Protein AF-A0A2W5MVT5-F1 (afdb_monomer)

pLDDT: mean 85.38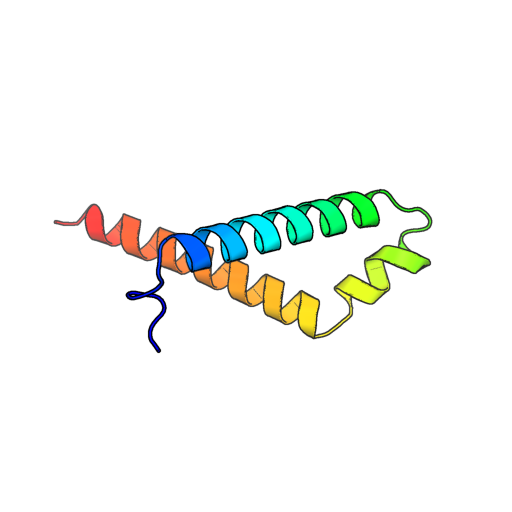, std 13.18, range [44.34, 97.19]

Solvent-accessible surface area (backbone atoms only — not comparable to ful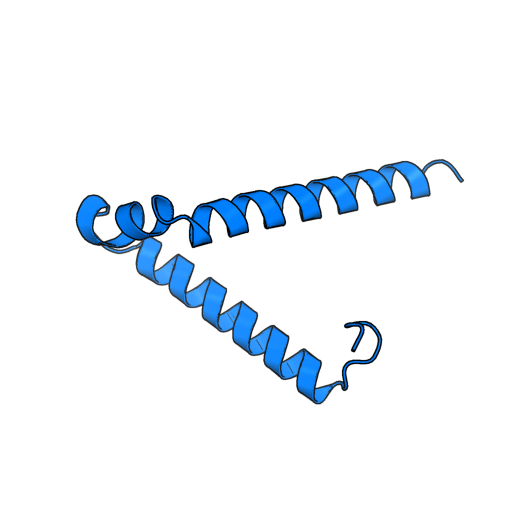l-atom values): 4215 Å² total; per-residue (Å²): 135,66,82,89,73,63,53,73,71,55,50,53,50,51,51,51,52,51,52,53,50,54,51,52,54,59,53,48,70,70,49,79,64,44,76,77,63,40,48,60,51,60,71,33,67,72,45,48,55,48,52,53,53,50,53,50,52,54,50,51,53,52,52,51,57,62,51,70,75,73,117

Structure (mmCIF, N/CA/C/O backbone):
data_AF-A0A2W5MVT5-F1
#
_entry.id   AF-A0A2W5MVT5-F1
#
loop_
_atom_site.group_PDB
_atom_site.id
_atom_site.type_symbol
_atom_site.label_atom_id
_atom_site.label_alt_id
_atom_site.label_comp_id
_atom_site.label_asym_id
_atom_site.label_entity_id
_atom_site.label_seq_id
_atom_site.pdbx_PDB_ins_code
_atom_site.Cartn_x
_atom_site.Cartn_y
_atom_site.Cartn_z
_atom_site.occupancy
_atom_site.B_iso_or_equiv
_atom_site.auth_seq_id
_atom_site.auth_comp_id
_atom_site.auth_asym_id
_atom_site.auth_atom_id
_atom_site.pdbx_PDB_model_num
ATOM 1 N N . MET A 1 1 ? -16.263 2.645 16.706 1.00 47.12 1 MET A N 1
ATOM 2 C CA . MET A 1 1 ? -15.020 2.931 17.452 1.00 47.12 1 MET A CA 1
ATOM 3 C C . MET A 1 1 ? -14.300 4.043 16.704 1.00 47.12 1 MET A C 1
ATOM 5 O O . MET A 1 1 ? -13.833 3.811 15.599 1.00 47.12 1 MET A O 1
ATOM 9 N N . THR A 1 2 ? -14.336 5.275 17.203 1.00 51.59 2 THR A N 1
ATOM 10 C CA . THR A 1 2 ? -13.614 6.406 16.599 1.00 51.59 2 THR A CA 1
ATOM 11 C C . THR A 1 2 ? -12.132 6.301 16.963 1.00 51.59 2 THR A C 1
ATOM 13 O O . THR A 1 2 ? -11.805 6.004 18.111 1.00 51.59 2 THR A O 1
ATOM 16 N N . ILE A 1 3 ? -11.230 6.553 16.003 1.00 59.97 3 ILE A N 1
ATOM 17 C CA . ILE A 1 3 ? -9.760 6.453 16.174 1.00 59.97 3 ILE A CA 1
ATOM 18 C C . ILE A 1 3 ? -9.252 7.325 17.350 1.00 59.97 3 ILE A C 1
ATOM 20 O O . ILE A 1 3 ? -8.205 7.055 17.933 1.00 59.97 3 ILE A O 1
ATOM 24 N N . ALA A 1 4 ? -10.046 8.318 17.769 1.00 61.88 4 ALA A N 1
ATOM 25 C CA . ALA A 1 4 ? -9.796 9.187 18.917 1.00 61.88 4 ALA A CA 1
ATOM 26 C C . ALA A 1 4 ? -9.546 8.451 20.254 1.00 61.88 4 ALA A C 1
ATOM 28 O O . ALA A 1 4 ? -8.822 8.983 21.089 1.00 61.88 4 ALA A O 1
ATOM 29 N N . ASN A 1 5 ? -10.065 7.228 20.442 1.00 64.75 5 ASN A N 1
ATOM 30 C CA . ASN A 1 5 ? -9.971 6.489 21.713 1.00 64.75 5 ASN A CA 1
ATOM 31 C C . ASN A 1 5 ? -9.065 5.239 21.659 1.00 64.75 5 ASN A C 1
ATOM 33 O O . ASN A 1 5 ? -9.224 4.339 22.483 1.00 64.75 5 ASN A O 1
ATOM 37 N N . MET A 1 6 ? -8.130 5.151 20.704 1.00 75.69 6 MET A N 1
ATOM 38 C CA . MET A 1 6 ? -7.190 4.020 20.637 1.00 75.69 6 MET A CA 1
ATOM 39 C C . MET A 1 6 ? -6.223 3.996 21.823 1.00 75.69 6 MET A C 1
ATOM 41 O O . MET A 1 6 ? -5.625 5.021 22.177 1.00 75.69 6 MET A O 1
ATOM 45 N N . LYS A 1 7 ? -6.014 2.802 22.385 1.00 80.75 7 LYS A N 1
ATOM 46 C CA . LYS A 1 7 ? -5.015 2.568 23.433 1.00 80.75 7 LYS A CA 1
ATOM 47 C C . LYS A 1 7 ? -3.596 2.796 22.882 1.00 80.75 7 LYS A C 1
ATOM 49 O O . LYS A 1 7 ? -3.369 2.599 21.687 1.00 80.75 7 LYS A O 1
ATOM 54 N N . PRO A 1 8 ? -2.613 3.165 23.724 1.00 80.25 8 PRO A N 1
ATOM 55 C CA . PRO A 1 8 ? -1.225 3.359 23.286 1.00 80.25 8 PRO A CA 1
ATOM 56 C C . PRO A 1 8 ? -0.634 2.149 22.545 1.00 80.25 8 PRO A C 1
ATOM 58 O O . PRO A 1 8 ? 0.042 2.309 21.533 1.00 80.25 8 PRO A O 1
ATOM 61 N N . GLU A 1 9 ? -0.952 0.939 23.006 1.00 79.38 9 GLU A N 1
ATOM 62 C CA . GLU A 1 9 ? -0.516 -0.324 22.396 1.00 79.38 9 GLU A CA 1
ATOM 63 C C . GLU A 1 9 ? -1.071 -0.510 20.974 1.00 79.38 9 GLU A C 1
ATOM 65 O O . GLU A 1 9 ? -0.364 -0.955 20.072 1.00 79.38 9 GLU A O 1
ATOM 70 N N . GLU A 1 10 ? -2.322 -0.102 20.740 1.00 78.69 10 GLU A N 1
ATOM 71 C CA . GLU A 1 10 ? -2.945 -0.157 19.416 1.00 78.69 10 GLU A CA 1
ATOM 72 C C . GLU A 1 10 ? -2.284 0.847 18.469 1.00 78.69 10 GLU A C 1
ATOM 74 O O . GLU A 1 10 ? -1.985 0.500 17.329 1.00 78.69 10 GLU A O 1
ATOM 79 N N . LYS A 1 11 ? -1.981 2.063 18.947 1.00 79.81 11 LYS A N 1
ATOM 80 C CA . LYS A 1 11 ? -1.257 3.082 18.165 1.00 79.81 11 LYS A CA 1
ATOM 81 C C . LYS A 1 11 ? 0.120 2.581 17.731 1.00 79.81 11 LYS A C 1
ATOM 83 O O . LYS A 1 11 ? 0.439 2.655 16.549 1.00 79.81 11 LYS A O 1
ATOM 88 N N . SER A 1 12 ? 0.874 1.972 18.649 1.00 86.75 12 SER A N 1
ATOM 89 C CA . SER A 1 12 ? 2.180 1.375 18.342 1.00 86.75 12 SER A CA 1
ATOM 90 C C . SER A 1 12 ? 2.088 0.292 17.259 1.00 86.75 12 SER A C 1
ATOM 92 O O . SER A 1 12 ? 2.934 0.226 16.365 1.00 86.75 12 SER A O 1
ATOM 94 N N . LEU A 1 13 ? 1.025 -0.519 17.274 1.00 89.19 13 LEU A N 1
ATOM 95 C CA . LEU A 1 13 ? 0.780 -1.508 16.225 1.00 89.19 13 LEU A CA 1
ATOM 96 C C . LEU A 1 13 ? 0.476 -0.857 14.865 1.00 89.19 13 LEU A C 1
ATOM 98 O O . LEU A 1 13 ? 0.945 -1.353 13.838 1.00 89.19 13 LEU A O 1
ATOM 102 N N . TYR A 1 14 ? -0.295 0.234 14.830 1.00 87.31 14 TYR A N 1
ATOM 103 C CA . TYR A 1 14 ? -0.534 0.985 13.592 1.00 87.31 14 TYR A CA 1
ATOM 104 C C . TYR A 1 14 ? 0.751 1.610 13.044 1.00 87.31 14 TYR A C 1
ATOM 106 O O . TYR A 1 14 ? 0.998 1.498 11.842 1.00 87.31 14 TYR A O 1
ATOM 114 N N . ASP A 1 15 ? 1.596 2.175 13.907 1.00 89.62 15 ASP A N 1
ATOM 115 C CA . ASP A 1 15 ? 2.888 2.742 13.512 1.00 89.62 15 ASP A CA 1
ATOM 116 C C . ASP A 1 15 ? 3.797 1.671 12.895 1.00 89.62 15 ASP A C 1
ATOM 118 O O . ASP A 1 15 ? 4.350 1.864 11.810 1.00 89.62 15 ASP A O 1
ATOM 122 N N . LEU A 1 16 ? 3.885 0.495 13.525 1.00 93.00 16 LEU A N 1
ATOM 123 C CA . LEU A 1 16 ? 4.671 -0.626 13.006 1.00 93.00 16 LEU A CA 1
ATOM 124 C C . LEU A 1 16 ? 4.146 -1.123 11.650 1.00 93.00 16 LEU A C 1
ATOM 126 O O . LEU A 1 16 ? 4.922 -1.397 10.726 1.00 93.00 16 LEU A O 1
ATOM 130 N N . ARG A 1 17 ? 2.819 -1.235 11.510 1.00 93.00 17 ARG A N 1
ATOM 131 C CA . ARG A 1 17 ? 2.173 -1.616 10.244 1.00 93.00 17 ARG A CA 1
ATOM 132 C C . ARG A 1 17 ? 2.479 -0.603 9.146 1.00 93.00 17 ARG A C 1
ATOM 134 O O . ARG A 1 17 ? 2.808 -1.010 8.033 1.00 93.00 17 ARG A O 1
ATOM 141 N N 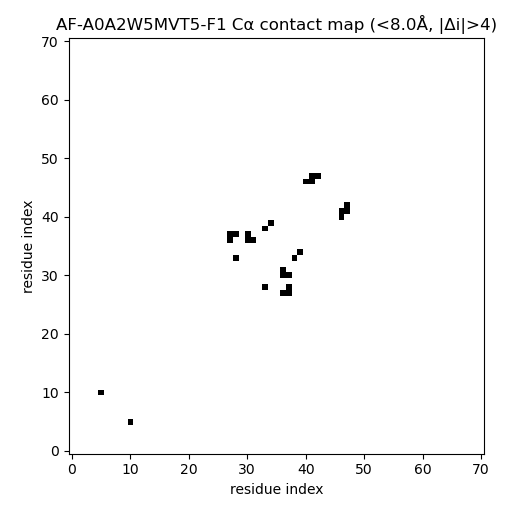. PHE A 1 18 ? 2.416 0.688 9.461 1.00 90.94 18 PHE A N 1
ATOM 142 C CA . PHE A 1 18 ? 2.720 1.755 8.516 1.00 90.94 18 PHE A CA 1
ATOM 143 C C . PHE A 1 18 ? 4.195 1.747 8.092 1.00 90.94 18 PHE A C 1
ATOM 145 O O . PHE A 1 18 ? 4.487 1.787 6.898 1.00 90.94 18 PHE A O 1
ATOM 152 N N . GLN A 1 19 ? 5.131 1.588 9.031 1.00 94.06 19 GLN A N 1
ATOM 153 C CA . GLN A 1 19 ? 6.558 1.445 8.715 1.00 94.06 19 GLN A CA 1
ATOM 154 C C . GLN A 1 19 ? 6.827 0.241 7.805 1.00 94.06 19 GLN A C 1
ATOM 156 O O . GLN A 1 19 ? 7.532 0.355 6.802 1.00 94.06 19 GLN A O 1
ATOM 161 N N . THR A 1 20 ? 6.216 -0.905 8.114 1.00 95.75 20 THR A N 1
ATOM 162 C CA . THR A 1 20 ? 6.337 -2.122 7.299 1.00 95.75 20 THR A CA 1
ATOM 163 C C . THR A 1 20 ? 5.789 -1.908 5.888 1.00 95.75 20 THR A C 1
ATOM 165 O O . THR A 1 20 ? 6.376 -2.367 4.908 1.00 95.75 20 THR A O 1
ATOM 168 N N . PHE A 1 21 ? 4.661 -1.210 5.773 1.00 93.19 21 PHE A N 1
ATOM 169 C CA . PHE A 1 21 ? 4.064 -0.847 4.495 1.00 93.19 21 PHE A CA 1
ATOM 170 C C . PHE A 1 21 ? 5.005 0.031 3.655 1.00 93.19 21 PHE A C 1
ATOM 172 O O . PHE A 1 21 ? 5.274 -0.306 2.500 1.00 93.19 21 PHE A O 1
ATOM 179 N N . LEU A 1 22 ? 5.575 1.088 4.246 1.00 93.31 22 LEU A N 1
ATOM 180 C CA . LEU A 1 22 ? 6.543 1.958 3.570 1.00 93.31 22 LEU A CA 1
ATOM 181 C C . LEU A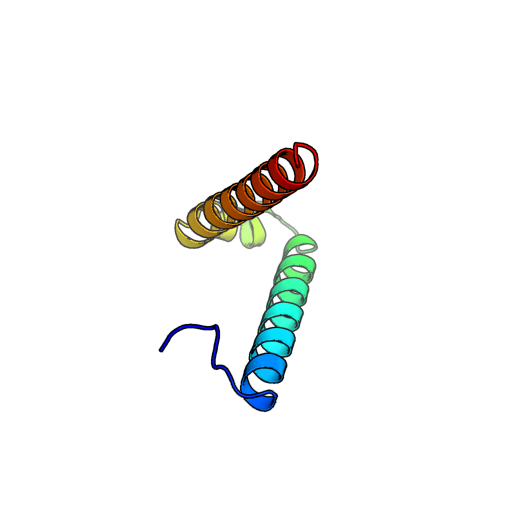 1 22 ? 7.775 1.183 3.092 1.00 93.31 22 LEU A C 1
ATOM 183 O O . LEU A 1 22 ? 8.202 1.352 1.950 1.00 93.31 22 LEU A O 1
ATOM 187 N N . PHE A 1 23 ? 8.312 0.295 3.933 1.00 96.38 23 PHE A N 1
ATOM 188 C CA . PHE A 1 23 ? 9.455 -0.540 3.572 1.00 96.38 23 PHE A CA 1
ATOM 189 C C . PHE A 1 23 ? 9.167 -1.395 2.331 1.00 96.38 23 PHE A C 1
ATOM 191 O O . PHE A 1 23 ? 9.969 -1.416 1.401 1.00 96.38 23 PHE A O 1
ATOM 198 N N . LYS A 1 24 ? 7.999 -2.049 2.278 1.00 94.69 24 LYS A N 1
ATOM 199 C CA . LYS A 1 24 ? 7.600 -2.882 1.132 1.00 94.69 24 LYS A CA 1
ATOM 200 C C . LYS A 1 24 ? 7.455 -2.076 -0.156 1.00 94.69 24 LYS A C 1
ATOM 202 O O . LYS A 1 24 ? 7.905 -2.538 -1.199 1.00 94.69 24 LYS A O 1
ATOM 207 N N . ILE A 1 25 ? 6.861 -0.881 -0.093 1.00 91.81 25 ILE A N 1
ATOM 208 C CA . ILE A 1 25 ? 6.758 -0.002 -1.269 1.00 91.81 25 ILE A CA 1
ATOM 209 C C . ILE A 1 25 ? 8.146 0.365 -1.792 1.00 91.81 25 ILE A C 1
ATOM 211 O O . ILE A 1 25 ? 8.402 0.248 -2.991 1.00 91.81 25 ILE A O 1
ATOM 215 N N . VAL A 1 26 ? 9.051 0.776 -0.900 1.00 94.12 26 VAL A N 1
ATOM 216 C CA . VAL A 1 26 ? 10.420 1.152 -1.275 1.00 94.12 26 VAL A CA 1
ATOM 217 C C . VAL A 1 26 ? 11.188 -0.034 -1.853 1.00 94.12 26 VAL A C 1
ATOM 219 O O . VAL A 1 26 ? 11.959 0.147 -2.793 1.00 94.12 26 VAL A O 1
ATOM 222 N N . ASP A 1 27 ? 10.993 -1.235 -1.310 1.00 95.88 27 ASP A N 1
ATOM 223 C CA . ASP A 1 27 ? 11.659 -2.438 -1.803 1.00 95.88 27 ASP A CA 1
ATOM 224 C C . ASP A 1 27 ? 11.181 -2.807 -3.214 1.00 95.88 27 ASP A C 1
ATOM 226 O O . ASP A 1 27 ? 11.990 -2.911 -4.136 1.00 95.88 27 ASP A O 1
ATOM 230 N N . VAL A 1 28 ? 9.863 -2.868 -3.430 1.00 93.81 28 VAL A N 1
ATOM 231 C CA . VAL A 1 28 ? 9.283 -3.176 -4.748 1.00 93.81 28 VAL A CA 1
ATOM 232 C C . VAL A 1 28 ? 9.657 -2.129 -5.801 1.00 93.81 28 VAL A C 1
ATOM 234 O O . VAL A 1 28 ? 9.899 -2.478 -6.956 1.00 93.81 28 VAL A O 1
ATOM 237 N N . ALA A 1 29 ? 9.775 -0.851 -5.425 1.00 91.94 29 ALA A N 1
ATOM 238 C CA . ALA A 1 29 ? 10.191 0.213 -6.342 1.00 91.94 29 ALA A CA 1
ATOM 239 C C . ALA A 1 29 ? 11.613 0.020 -6.912 1.00 91.94 29 ALA A C 1
ATOM 241 O O . ALA A 1 29 ? 11.939 0.591 -7.958 1.00 91.94 29 ALA A O 1
ATOM 242 N N . LYS A 1 30 ? 12.457 -0.782 -6.248 1.00 96.31 30 LYS A N 1
ATOM 243 C CA . LYS A 1 30 ? 13.814 -1.118 -6.705 1.00 96.31 30 LYS A CA 1
ATOM 244 C C . LYS A 1 30 ? 13.845 -2.303 -7.670 1.00 96.31 30 LYS A C 1
ATOM 246 O O . LYS A 1 30 ? 14.875 -2.530 -8.301 1.00 96.31 30 LYS A O 1
ATOM 251 N N . TYR A 1 31 ? 12.764 -3.075 -7.779 1.00 97.19 31 TYR A N 1
ATOM 252 C CA . TYR A 1 31 ? 12.752 -4.283 -8.600 1.00 97.19 31 TYR A CA 1
ATOM 253 C C . TYR A 1 31 ? 12.766 -3.943 -10.097 1.00 97.19 31 TYR A C 1
ATOM 255 O O . TYR A 1 31 ? 12.182 -2.954 -10.545 1.00 97.19 31 TYR A O 1
ATOM 263 N N . SER A 1 32 ? 13.421 -4.802 -10.880 1.00 94.81 32 SER A N 1
ATOM 264 C CA . SER A 1 32 ? 13.520 -4.706 -12.338 1.00 94.81 32 SER A CA 1
ATOM 265 C C . SER A 1 32 ? 13.209 -6.069 -12.975 1.00 94.81 32 SER A C 1
ATOM 267 O O . SER A 1 32 ? 13.641 -7.090 -12.432 1.00 94.81 32 SER A O 1
ATOM 269 N N . PRO A 1 33 ? 12.469 -6.135 -14.098 1.00 95.62 33 PRO A N 1
ATOM 270 C CA . PRO A 1 33 ? 11.860 -5.015 -14.825 1.00 95.62 33 PRO A CA 1
ATOM 271 C C . PRO A 1 33 ? 10.610 -4.455 -14.119 1.00 95.62 33 PRO A C 1
ATOM 273 O O . PRO A 1 33 ? 9.851 -5.197 -13.489 1.00 95.62 33 PRO A O 1
ATOM 276 N N . ARG A 1 34 ? 10.376 -3.139 -14.221 1.00 94.25 34 ARG A N 1
ATOM 277 C CA . ARG A 1 34 ? 9.285 -2.439 -13.506 1.00 94.25 34 ARG A CA 1
ATOM 278 C C . ARG A 1 34 ? 7.900 -2.874 -13.978 1.00 94.25 34 ARG A C 1
ATOM 280 O O . ARG A 1 34 ? 6.977 -2.959 -13.171 1.00 94.25 34 ARG A O 1
ATOM 287 N N . GLU A 1 35 ? 7.784 -3.213 -15.255 1.00 95.38 35 GLU A N 1
ATOM 288 C CA . GLU A 1 35 ? 6.583 -3.70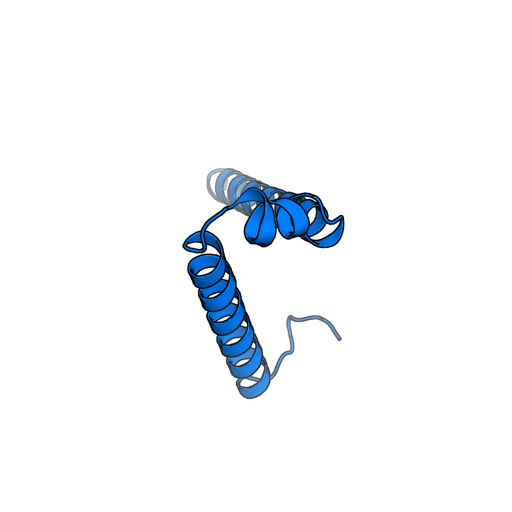4 -15.930 1.00 95.38 35 GLU A CA 1
ATOM 289 C C . GLU A 1 35 ? 6.033 -4.967 -15.274 1.00 95.38 35 GLU A C 1
ATOM 291 O O . GLU A 1 35 ? 4.825 -5.190 -15.263 1.00 95.38 35 GLU A O 1
ATOM 296 N N . LYS A 1 36 ? 6.920 -5.787 -14.702 1.00 94.56 36 LYS A N 1
ATOM 297 C CA . LYS A 1 36 ? 6.549 -7.053 -14.076 1.00 94.56 36 LYS A CA 1
ATOM 298 C C . LYS A 1 36 ? 6.142 -6.901 -12.611 1.00 94.56 36 LYS A C 1
ATOM 300 O O . LYS A 1 36 ? 5.312 -7.674 -12.142 1.00 94.56 36 LYS A O 1
ATOM 305 N N . TYR A 1 37 ? 6.724 -5.944 -11.886 1.00 93.44 37 TYR A N 1
ATOM 306 C CA . TYR A 1 37 ? 6.591 -5.875 -10.425 1.00 93.44 37 TYR A CA 1
ATOM 307 C C . TYR A 1 37 ? 5.871 -4.619 -9.928 1.00 93.44 37 TYR A C 1
ATOM 309 O O . TYR A 1 37 ? 5.009 -4.721 -9.062 1.00 93.44 37 TYR A O 1
ATOM 317 N N . LEU A 1 38 ? 6.183 -3.443 -10.477 1.00 92.94 38 LEU A N 1
ATOM 318 C CA . LEU A 1 38 ? 5.672 -2.162 -9.981 1.00 92.94 38 LEU A CA 1
ATOM 319 C C . LEU A 1 38 ? 4.382 -1.737 -10.693 1.00 92.94 38 LEU A C 1
ATOM 321 O O . LEU A 1 38 ? 3.392 -1.410 -10.041 1.00 92.94 38 LEU A O 1
ATOM 325 N N . TYR A 1 39 ? 4.369 -1.761 -12.028 1.00 93.94 39 TYR A N 1
ATOM 326 C CA . TYR A 1 39 ? 3.220 -1.279 -12.807 1.00 93.94 39 TYR A CA 1
ATOM 327 C C . TYR A 1 39 ? 1.915 -2.043 -12.539 1.00 93.94 39 TYR A C 1
ATOM 329 O O . TYR A 1 39 ? 0.877 -1.386 -12.454 1.00 93.94 39 TYR A O 1
ATOM 337 N N . PRO A 1 40 ? 1.912 -3.376 -12.325 1.00 93.06 40 PRO A N 1
ATOM 338 C CA . PRO A 1 40 ? 0.686 -4.089 -11.972 1.00 93.06 40 PRO A CA 1
ATOM 339 C C . PRO A 1 40 ? 0.066 -3.603 -10.657 1.00 93.06 40 PRO A C 1
ATOM 341 O O . PRO A 1 40 ? -1.155 -3.512 -10.555 1.00 93.06 40 PRO A O 1
ATOM 344 N N . ILE A 1 41 ? 0.898 -3.242 -9.674 1.00 91.38 41 ILE A N 1
ATOM 345 C CA . ILE A 1 41 ? 0.440 -2.704 -8.387 1.00 91.38 41 ILE A CA 1
ATOM 346 C C . ILE A 1 41 ? -0.172 -1.319 -8.596 1.00 91.38 41 ILE A C 1
ATOM 348 O O . ILE A 1 41 ? -1.291 -1.085 -8.152 1.00 91.38 41 ILE A O 1
ATOM 352 N N . MET A 1 42 ? 0.518 -0.435 -9.326 1.00 91.12 42 MET A N 1
ATOM 353 C CA . MET A 1 42 ? 0.032 0.921 -9.617 1.00 91.12 42 MET A CA 1
ATOM 354 C C . MET A 1 42 ? -1.260 0.931 -10.444 1.00 91.12 42 MET A C 1
ATOM 356 O O . MET A 1 42 ? -2.106 1.809 -10.289 1.00 91.12 42 MET A O 1
ATOM 360 N N . ASN A 1 43 ? -1.427 -0.048 -11.335 1.00 92.50 43 ASN A N 1
ATOM 361 C CA . ASN A 1 43 ? -2.637 -0.170 -12.138 1.00 92.50 43 ASN A CA 1
ATOM 362 C C . ASN A 1 43 ? -3.826 -0.736 -11.343 1.00 92.50 43 ASN A C 1
ATOM 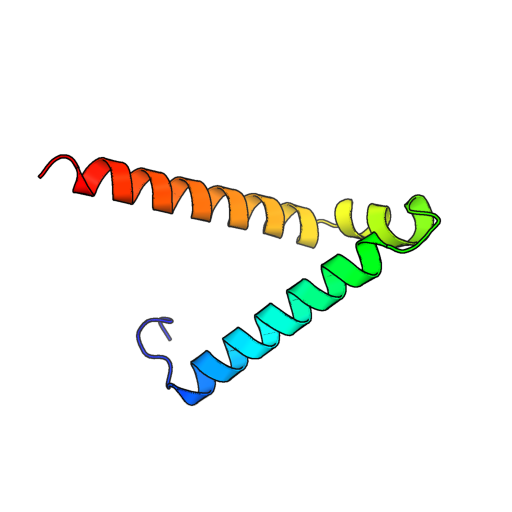364 O O . ASN A 1 43 ? -4.968 -0.633 -11.791 1.00 92.50 43 ASN A O 1
ATOM 368 N N . GLY A 1 44 ? -3.573 -1.332 -10.175 1.00 90.81 44 GLY A N 1
ATOM 369 C CA . GLY A 1 44 ? -4.608 -1.849 -9.295 1.00 90.81 44 GLY A CA 1
ATOM 370 C C . GLY A 1 44 ? -5.440 -0.731 -8.667 1.00 90.81 44 GLY A C 1
ATOM 371 O O . GLY A 1 44 ? -4.902 0.258 -8.168 1.00 90.81 44 GLY A O 1
ATOM 372 N N . VAL A 1 45 ? -6.761 -0.932 -8.621 1.00 80.06 45 VAL A N 1
ATOM 373 C CA . VAL A 1 45 ? -7.714 -0.031 -7.944 1.00 80.06 45 VAL A CA 1
ATOM 374 C C . VAL A 1 45 ? -7.273 0.332 -6.513 1.00 80.06 45 VAL A C 1
ATOM 376 O O . VAL A 1 45 ? -7.262 1.520 -6.206 1.00 80.06 45 VAL A O 1
ATOM 379 N N . PRO A 1 46 ? -6.777 -0.606 -5.671 1.00 87.88 46 PRO A N 1
ATOM 380 C CA . PRO A 1 46 ? -6.358 -0.264 -4.309 1.00 87.88 46 PRO A CA 1
ATOM 381 C C . PRO A 1 46 ? -5.220 0.760 -4.226 1.00 87.88 46 PRO A C 1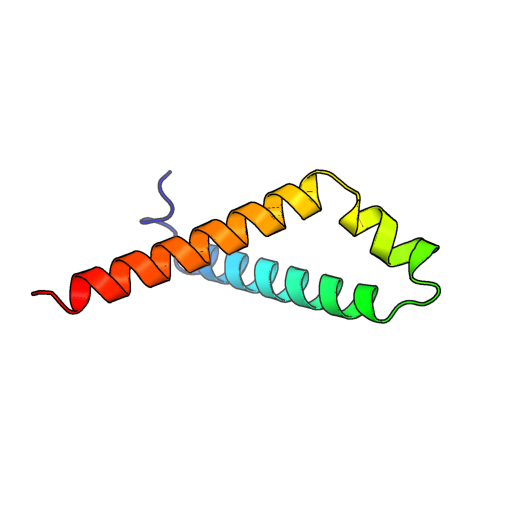
ATOM 383 O O . PRO A 1 46 ? -5.157 1.526 -3.268 1.00 87.88 46 PRO A O 1
ATOM 386 N N . PHE A 1 47 ? -4.304 0.776 -5.201 1.00 89.44 47 PHE A N 1
ATOM 387 C CA . PHE A 1 47 ? -3.205 1.741 -5.211 1.00 89.44 47 PHE A CA 1
ATOM 388 C C . PHE A 1 47 ? -3.704 3.138 -5.584 1.00 89.44 47 PHE A C 1
ATOM 390 O O . PHE A 1 47 ? -3.322 4.114 -4.945 1.00 89.44 47 PHE A O 1
ATOM 397 N N . ARG A 1 48 ? -4.604 3.228 -6.568 1.00 89.56 48 ARG A N 1
ATOM 398 C CA . ARG A 1 48 ? -5.222 4.497 -6.976 1.00 89.56 48 ARG A CA 1
ATOM 399 C C . ARG A 1 48 ? -6.075 5.096 -5.860 1.00 89.56 48 ARG A C 1
ATOM 401 O O . ARG A 1 48 ? -5.979 6.288 -5.592 1.00 89.56 48 ARG A O 1
ATOM 408 N N . ASP A 1 49 ? -6.856 4.271 -5.166 1.00 93.00 49 ASP A N 1
ATOM 409 C CA . ASP A 1 49 ? -7.663 4.724 -4.028 1.00 93.00 49 ASP A CA 1
ATOM 410 C C . ASP A 1 49 ? -6.779 5.247 -2.887 1.00 93.00 49 ASP A C 1
ATOM 412 O O . ASP A 1 49 ? -7.094 6.262 -2.262 1.00 93.00 49 ASP A O 1
ATOM 416 N N . LEU A 1 50 ? -5.645 4.582 -2.634 1.00 90.75 50 LEU A N 1
ATOM 417 C CA . LEU A 1 50 ? -4.659 5.050 -1.667 1.00 90.75 50 LEU A CA 1
ATOM 418 C C . LEU A 1 50 ? -4.051 6.398 -2.078 1.00 90.75 50 LEU A C 1
ATOM 420 O O . LEU A 1 50 ? -3.932 7.279 -1.230 1.00 90.75 50 LEU A O 1
ATOM 424 N N . GLU A 1 51 ? -3.669 6.563 -3.346 1.00 91.88 51 GLU A N 1
ATOM 425 C CA . GLU A 1 51 ? -3.117 7.817 -3.876 1.00 91.88 51 GLU A CA 1
ATOM 426 C C . GLU A 1 51 ? -4.095 8.981 -3.661 1.00 91.88 51 GLU A C 1
ATOM 428 O O . GLU A 1 51 ? -3.739 9.983 -3.039 1.00 91.88 51 GLU A O 1
ATOM 433 N N . VAL A 1 52 ?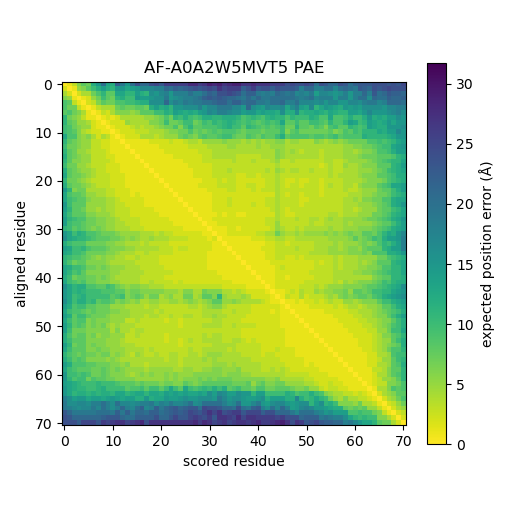 -5.365 8.793 -4.031 1.00 94.12 52 VAL A N 1
ATOM 434 C CA . VAL A 1 52 ? -6.425 9.788 -3.807 1.00 94.12 52 VAL A CA 1
ATOM 435 C C . VAL A 1 52 ? -6.606 10.096 -2.318 1.00 94.12 52 VAL A C 1
ATOM 437 O O . VAL A 1 52 ? -6.703 11.262 -1.932 1.00 94.12 52 VAL A O 1
ATOM 440 N N . ALA A 1 53 ? -6.635 9.076 -1.456 1.00 93.81 53 ALA A N 1
ATOM 441 C CA . ALA A 1 53 ? -6.797 9.275 -0.017 1.00 93.81 53 ALA A CA 1
ATOM 442 C C . ALA A 1 53 ? -5.635 10.078 0.600 1.00 93.81 53 ALA A C 1
ATOM 444 O O . ALA A 1 53 ? -5.860 10.928 1.468 1.00 93.81 53 ALA A O 1
ATOM 445 N N . LEU A 1 54 ? -4.400 9.836 0.146 1.00 92.12 54 LEU A N 1
ATOM 446 C CA . LEU A 1 54 ? -3.219 10.586 0.577 1.00 92.12 54 LEU A CA 1
ATOM 447 C C . LEU A 1 54 ? -3.287 12.047 0.118 1.00 92.12 54 LEU A C 1
ATOM 449 O O . LEU A 1 54 ? -3.068 12.946 0.935 1.00 92.12 54 LEU A O 1
ATOM 453 N N . ASP A 1 55 ? -3.665 12.293 -1.136 1.00 94.44 55 ASP A N 1
ATOM 454 C 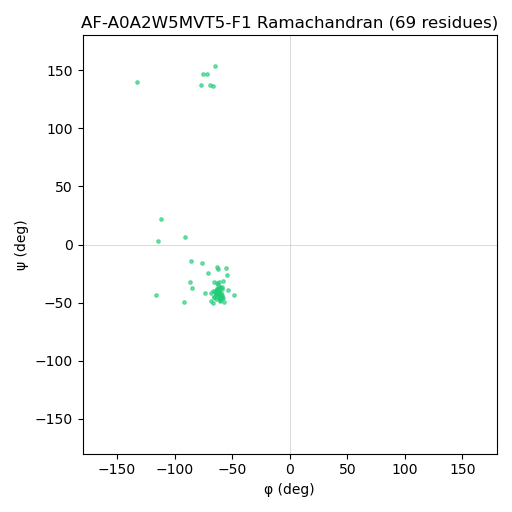CA . ASP A 1 55 ? -3.838 13.648 -1.668 1.00 94.44 55 ASP A CA 1
ATOM 455 C C . ASP A 1 55 ? -4.897 14.433 -0.890 1.00 94.44 55 ASP A C 1
ATOM 457 O O . ASP A 1 55 ? -4.669 15.578 -0.484 1.00 94.44 55 ASP A O 1
ATOM 461 N N . MET A 1 56 ? -6.038 13.803 -0.597 1.00 94.12 56 MET A N 1
ATOM 462 C CA . MET A 1 56 ? -7.088 14.404 0.226 1.00 94.12 56 MET A CA 1
ATOM 463 C C . MET A 1 56 ? -6.578 14.766 1.627 1.00 94.12 56 MET A C 1
ATOM 465 O O . MET A 1 56 ? -6.875 15.855 2.123 1.00 94.12 56 MET A O 1
ATOM 469 N N . ALA A 1 57 ? -5.782 13.901 2.262 1.00 91.50 57 ALA A N 1
ATOM 470 C CA . ALA A 1 57 ? -5.217 14.167 3.585 1.00 91.50 57 ALA A CA 1
ATOM 471 C C . ALA A 1 57 ? -4.233 15.353 3.578 1.00 91.50 57 ALA A C 1
ATOM 473 O O . ALA A 1 57 ? -4.244 16.182 4.496 1.00 91.50 57 ALA A O 1
ATOM 474 N N . VAL A 1 58 ? -3.406 15.472 2.533 1.00 92.19 58 VAL A N 1
ATOM 475 C CA . VAL A 1 58 ? -2.491 16.610 2.354 1.00 92.19 58 VAL A CA 1
ATOM 476 C C . VAL A 1 58 ? -3.274 17.909 2.172 1.00 92.19 58 VAL A C 1
ATOM 478 O O . VAL A 1 58 ? -2.979 18.903 2.845 1.00 92.19 58 VAL A O 1
ATOM 481 N N . GLN A 1 59 ? -4.297 17.900 1.315 1.00 93.00 59 GLN A N 1
ATOM 482 C CA . GLN A 1 59 ? -5.160 19.058 1.085 1.00 93.00 59 GLN A CA 1
ATOM 483 C C . GLN A 1 59 ? -5.901 19.481 2.356 1.00 93.00 59 GLN A C 1
ATOM 485 O O . GLN A 1 59 ? -5.952 20.669 2.673 1.00 93.00 59 GLN A O 1
ATOM 490 N N . GLU A 1 60 ? -6.443 18.529 3.113 1.00 91.62 60 GLU A N 1
ATOM 491 C CA . GLU A 1 60 ? -7.141 18.797 4.371 1.00 91.62 60 GLU A CA 1
ATOM 492 C C . GLU A 1 60 ? -6.211 19.451 5.402 1.00 91.62 60 GLU A C 1
ATOM 494 O O . GLU A 1 60 ? -6.563 20.455 6.025 1.00 91.62 60 GLU A O 1
ATOM 499 N N . ARG A 1 61 ? -4.976 18.954 5.535 1.00 88.19 61 ARG A N 1
ATOM 500 C CA . ARG A 1 61 ? -3.969 19.583 6.401 1.00 88.19 61 ARG A CA 1
ATOM 501 C C . ARG A 1 61 ? -3.637 21.006 5.950 1.00 88.19 61 ARG A C 1
ATOM 503 O O . ARG A 1 61 ? -3.469 21.882 6.799 1.00 88.19 61 ARG A O 1
ATOM 510 N N . ALA A 1 62 ? -3.519 21.242 4.644 1.00 88.12 62 ALA A N 1
ATOM 511 C CA . ALA A 1 62 ? -3.250 22.572 4.102 1.00 88.12 62 ALA A CA 1
ATOM 512 C C . ALA A 1 62 ? -4.403 23.549 4.391 1.00 88.12 62 ALA A C 1
ATOM 514 O O . ALA A 1 62 ? -4.148 24.676 4.811 1.00 88.12 62 ALA A O 1
ATOM 515 N N . LYS A 1 63 ? -5.659 23.102 4.251 1.00 85.81 63 LYS A N 1
ATOM 516 C CA . LYS A 1 63 ? -6.853 23.894 4.590 1.00 85.81 63 LYS A CA 1
ATOM 517 C C . LYS A 1 63 ? -6.888 24.286 6.066 1.00 85.81 63 LYS A C 1
ATOM 519 O O . LYS A 1 63 ? -7.118 25.451 6.369 1.00 85.81 63 LYS A O 1
ATOM 524 N N . ARG A 1 64 ? -6.603 23.349 6.977 1.00 83.62 64 ARG A N 1
ATOM 525 C CA . ARG A 1 64 ? -6.557 23.634 8.425 1.00 83.62 64 ARG A CA 1
ATOM 526 C C . ARG A 1 64 ? -5.498 24.677 8.768 1.00 83.62 64 ARG A C 1
ATOM 528 O O . ARG A 1 64 ? -5.819 25.674 9.393 1.00 83.62 64 ARG A O 1
ATOM 535 N N . LYS A 1 65 ? -4.281 24.533 8.231 1.00 75.38 65 LYS A N 1
ATOM 536 C CA . LYS A 1 65 ? -3.220 25.542 8.403 1.00 75.38 65 LYS A CA 1
ATOM 537 C C . LYS A 1 65 ? -3.597 26.928 7.872 1.00 75.38 65 LYS A C 1
ATOM 539 O O . LYS A 1 65 ? -3.178 27.930 8.436 1.00 75.38 65 LYS A O 1
ATOM 544 N N . ALA A 1 66 ? -4.338 26.995 6.768 1.00 70.31 66 ALA A N 1
ATOM 545 C CA . ALA A 1 66 ? -4.787 28.265 6.203 1.00 70.31 66 ALA A CA 1
ATOM 546 C C . ALA A 1 66 ? -5.876 28.947 7.052 1.00 70.31 66 ALA A C 1
ATOM 548 O O . ALA A 1 66 ? -6.015 30.167 6.976 1.00 70.31 66 ALA A O 1
ATOM 549 N N . ASN A 1 67 ? -6.627 28.176 7.843 1.00 63.72 67 ASN A N 1
ATOM 550 C CA . ASN A 1 67 ? -7.636 28.691 8.765 1.00 63.72 67 ASN A CA 1
ATOM 551 C C . ASN A 1 67 ? -7.032 29.099 10.115 1.00 63.72 67 ASN A C 1
ATOM 553 O O . ASN A 1 67 ? -7.409 30.148 10.621 1.00 63.72 67 ASN A O 1
ATOM 557 N N . ASP A 1 68 ? -6.040 28.364 10.629 1.00 60.62 68 ASP A N 1
ATOM 558 C CA . ASP A 1 68 ? -5.324 28.716 11.871 1.00 60.62 68 ASP A CA 1
ATOM 559 C C . ASP A 1 68 ? -4.547 30.048 11.760 1.00 60.62 68 ASP A C 1
ATOM 561 O O . ASP A 1 68 ? -4.225 30.666 12.765 1.00 60.62 68 ASP A O 1
ATOM 565 N N . ASN A 1 69 ? -4.258 30.518 10.539 1.00 56.94 69 ASN A N 1
ATOM 566 C CA . ASN A 1 69 ? -3.622 31.818 10.276 1.00 56.94 69 ASN A CA 1
ATOM 567 C C . ASN A 1 69 ? -4.631 32.974 10.070 1.00 56.94 69 ASN A C 1
ATOM 569 O O . ASN A 1 69 ? -4.229 34.059 9.643 1.00 56.94 69 ASN A O 1
ATOM 573 N N . LYS A 1 70 ? -5.936 32.740 10.271 1.00 53.22 70 LYS A N 1
ATOM 574 C CA . LYS A 1 70 ? -7.005 33.751 10.134 1.00 53.22 70 LYS A CA 1
ATOM 575 C C . LYS A 1 70 ? -7.722 34.081 11.453 1.00 53.22 70 LYS A C 1
ATOM 577 O O . LYS A 1 70 ? -8.654 34.884 11.415 1.00 53.22 70 LYS A O 1
ATOM 582 N N . GLU A 1 71 ? -7.292 33.499 12.570 1.00 44.34 71 GLU A N 1
ATOM 583 C CA . GLU A 1 71 ? -7.649 33.903 13.943 1.00 44.34 71 GLU A CA 1
ATOM 584 C C . GLU A 1 71 ? -6.469 34.625 14.607 1.00 44.34 71 GLU A C 1
ATOM 586 O O . GLU A 1 71 ? -6.735 35.539 15.420 1.00 44.34 71 GLU A O 1
#

Organism: NCBI:txid349221

Secondary structure (DSSP, 8-state):
--GGG--HHHHHHHHHHHHHHHHHHHHHHT-SSHHHHTHHHHHSHHHHHHHHHHHHHHHHHHHHHHHHT--

Mean predicted aligned error: 7.0 Å

Radius of gyration: 16.79 Å; Cα contacts (8 Å, |Δi|>4): 14; chains: 1; bounding box: 29×41×39 Å

Foldseek 3Di:
DDPVPDDPVVVVVVVVVVVVVVVVLVVQVPDPPCVVGPVVVCPDPVNVVVVVVVVVVVVVVVVVVVVVVVD

Sequence (71 aa):
MTIANMKPEEKSLYDLRFQTFLFKIVDVAKYSPREKYLYPIMNGVPFRDLEVALDMAVQERAKRKANDNKE